Protein AF-A0A1A6HJ85-F1 (afdb_monomer_lite)

Structure (mmCIF, N/CA/C/O backbone):
data_AF-A0A1A6HJ85-F1
#
_entry.id   AF-A0A1A6HJ85-F1
#
loop_
_atom_site.group_PDB
_atom_site.id
_atom_site.type_symbol
_atom_site.label_atom_id
_atom_site.label_alt_id
_atom_site.label_comp_id
_atom_site.label_asym_id
_atom_site.label_entity_id
_atom_site.label_seq_id
_atom_site.pdbx_PDB_ins_code
_atom_site.Cartn_x
_atom_site.Cartn_y
_atom_site.Cartn_z
_atom_site.occupancy
_atom_site.B_iso_or_equiv
_atom_site.auth_seq_id
_atom_site.auth_comp_id
_atom_site.auth_asym_id
_atom_site.auth_atom_id
_atom_site.pdbx_PDB_model_num
ATOM 1 N N . MET A 1 1 ? 2.662 -13.766 9.930 1.00 86.44 1 MET A N 1
ATOM 2 C CA . MET A 1 1 ? 2.521 -13.466 8.495 1.00 86.44 1 MET A CA 1
ATOM 3 C C . MET A 1 1 ? 1.262 -14.174 8.031 1.00 86.44 1 MET A C 1
ATOM 5 O O . MET A 1 1 ? 1.065 -15.307 8.451 1.00 86.44 1 MET A O 1
ATOM 9 N N . VAL A 1 2 ? 0.381 -13.485 7.307 1.00 93.62 2 VAL A N 1
ATOM 10 C CA . VAL A 1 2 ? -0.811 -14.084 6.689 1.00 93.62 2 VAL A CA 1
ATOM 11 C C . VAL A 1 2 ? -0.574 -14.002 5.189 1.00 93.62 2 VAL A C 1
ATOM 13 O O . VAL A 1 2 ? -0.438 -12.901 4.666 1.00 93.62 2 VAL A O 1
ATOM 16 N N . GLU A 1 3 ? -0.443 -15.153 4.539 1.00 94.25 3 GLU A N 1
ATOM 17 C CA . GLU A 1 3 ? -0.111 -15.280 3.118 1.00 94.25 3 GLU A CA 1
ATOM 18 C C . GLU A 1 3 ? -1.240 -16.049 2.434 1.00 94.25 3 GLU A C 1
ATOM 20 O O . GLU A 1 3 ? -1.725 -17.048 2.971 1.00 94.25 3 GLU A O 1
ATOM 25 N N . ALA A 1 4 ? -1.678 -15.569 1.276 1.00 93.00 4 ALA A N 1
ATOM 26 C CA . ALA A 1 4 ? -2.754 -16.172 0.504 1.00 93.00 4 ALA A CA 1
ATOM 27 C C . ALA A 1 4 ? -2.372 -16.210 -0.977 1.00 93.00 4 ALA A C 1
ATOM 29 O O . ALA A 1 4 ? -1.676 -15.326 -1.470 1.00 93.00 4 ALA A O 1
ATOM 30 N N . GLU A 1 5 ? -2.857 -17.235 -1.668 1.00 94.94 5 GLU A N 1
ATOM 31 C CA . GLU A 1 5 ? -2.622 -17.504 -3.087 1.00 94.94 5 GLU A CA 1
ATOM 32 C C . GLU A 1 5 ? -3.975 -17.663 -3.782 1.00 94.94 5 GLU A C 1
ATOM 34 O O . GLU A 1 5 ? -4.887 -18.295 -3.238 1.00 94.94 5 GLU A O 1
ATOM 39 N N . ILE A 1 6 ? -4.114 -17.093 -4.980 1.00 94.44 6 ILE A N 1
ATOM 40 C CA . ILE A 1 6 ? -5.355 -17.128 -5.763 1.00 94.44 6 ILE A CA 1
ATOM 41 C C . ILE A 1 6 ? -5.010 -17.574 -7.180 1.00 94.44 6 ILE A C 1
ATOM 43 O O . ILE A 1 6 ? -4.209 -16.952 -7.871 1.00 94.44 6 ILE A O 1
ATOM 47 N N . SER A 1 7 ? -5.616 -18.677 -7.615 1.00 95.44 7 SER A N 1
ATOM 48 C CA . SER A 1 7 ? -5.448 -19.199 -8.974 1.00 95.44 7 SER A CA 1
ATOM 49 C C . SER A 1 7 ? -6.408 -18.530 -9.957 1.00 95.44 7 SER A C 1
ATOM 51 O O . SER A 1 7 ? -7.467 -18.050 -9.561 1.00 95.44 7 SER A O 1
ATOM 53 N N . PHE A 1 8 ? -6.066 -18.585 -11.248 1.00 94.12 8 PHE A N 1
ATOM 54 C CA . PHE A 1 8 ? -6.898 -18.079 -12.353 1.00 94.12 8 PHE A CA 1
ATOM 55 C C . PHE A 1 8 ? -7.161 -16.566 -12.308 1.00 94.12 8 PHE A C 1
ATOM 57 O O . PHE A 1 8 ? -8.192 -16.095 -12.774 1.00 94.12 8 PHE A O 1
ATOM 64 N N . VAL A 1 9 ? -6.208 -15.812 -11.762 1.00 94.00 9 VAL A N 1
ATOM 65 C CA . VAL A 1 9 ? -6.196 -14.350 -11.820 1.00 94.00 9 VAL A CA 1
ATOM 66 C C . VAL A 1 9 ? -5.757 -13.890 -13.210 1.00 94.00 9 VAL A C 1
ATOM 68 O O . VAL A 1 9 ? -4.728 -14.341 -13.718 1.00 94.00 9 VAL A O 1
ATOM 71 N N . GLU A 1 10 ? -6.509 -12.969 -13.810 1.00 89.81 10 GLU A N 1
ATOM 72 C CA . GLU A 1 10 ? -6.202 -12.421 -15.136 1.00 89.81 10 GLU A CA 1
ATOM 73 C C . GLU A 1 10 ? -5.392 -11.121 -15.040 1.00 89.81 10 GLU A C 1
ATOM 75 O O . GLU A 1 10 ? -4.570 -10.828 -15.915 1.00 89.81 10 GLU A O 1
ATOM 80 N N . SER A 1 11 ? -5.576 -10.359 -13.956 1.00 91.06 11 SER A N 1
ATOM 81 C CA . SER A 1 11 ? -4.969 -9.042 -13.776 1.00 91.06 11 SER A CA 1
ATOM 82 C C . SER A 1 11 ? -4.496 -8.778 -12.341 1.00 91.06 11 SER A C 1
ATOM 84 O O . SER A 1 11 ? -5.023 -9.317 -11.371 1.00 91.06 11 SER A O 1
ATOM 86 N N . LEU A 1 12 ? -3.530 -7.864 -12.172 1.00 92.44 12 LEU A N 1
ATOM 87 C CA . LEU A 1 12 ? -3.152 -7.374 -10.836 1.00 92.44 12 LEU A CA 1
ATOM 88 C C . LEU A 1 12 ? -4.319 -6.680 -10.113 1.00 92.44 12 LEU A C 1
ATOM 90 O O . LEU A 1 12 ? -4.320 -6.622 -8.885 1.00 92.44 12 LEU A O 1
ATOM 94 N N . GLN A 1 13 ? -5.309 -6.170 -10.856 1.00 93.69 13 GLN A N 1
ATOM 95 C CA . GLN A 1 13 ? -6.489 -5.520 -10.288 1.00 93.69 13 GLN A CA 1
ATOM 96 C C . GLN A 1 13 ? -7.289 -6.477 -9.402 1.00 93.69 13 GLN A C 1
ATOM 98 O O . GLN A 1 13 ? -7.722 -6.073 -8.325 1.00 93.69 13 GLN A O 1
ATOM 103 N N . ASP A 1 14 ? -7.414 -7.740 -9.810 1.00 94.44 14 ASP A N 1
ATOM 104 C CA . ASP A 1 14 ? -8.155 -8.754 -9.056 1.00 94.44 14 ASP A CA 1
ATOM 105 C C . ASP A 1 14 ? -7.497 -9.001 -7.687 1.00 94.44 14 ASP A C 1
ATOM 107 O O . ASP A 1 14 ? -8.170 -9.053 -6.658 1.00 94.44 14 ASP A O 1
ATOM 111 N N . LEU A 1 15 ? -6.158 -9.065 -7.650 1.00 95.06 15 LEU A N 1
ATOM 112 C CA . LEU A 1 15 ? -5.402 -9.196 -6.399 1.00 95.06 15 LEU A CA 1
ATOM 113 C C . LEU A 1 15 ? -5.544 -7.957 -5.514 1.00 95.06 15 LEU A C 1
ATOM 115 O O . LEU A 1 15 ? -5.741 -8.086 -4.306 1.00 95.06 15 LEU A O 1
ATOM 119 N N . MET A 1 16 ? -5.442 -6.757 -6.095 1.00 95.81 16 MET A N 1
ATOM 120 C CA . MET A 1 16 ? -5.584 -5.503 -5.348 1.00 95.81 16 MET A CA 1
ATOM 121 C C . MET A 1 16 ? -6.971 -5.373 -4.721 1.00 95.81 16 MET A C 1
ATOM 123 O O . MET A 1 16 ? -7.068 -4.991 -3.556 1.00 95.81 16 MET A O 1
ATOM 127 N N . GLN A 1 17 ? -8.022 -5.768 -5.442 1.00 95.75 17 GLN A N 1
ATOM 128 C CA . GLN A 1 17 ? -9.382 -5.774 -4.915 1.00 95.75 17 GLN A CA 1
ATOM 129 C C . GLN A 1 17 ? -9.522 -6.729 -3.725 1.00 95.75 17 GLN A C 1
ATOM 131 O O . GLN A 1 17 ? -10.010 -6.317 -2.676 1.00 95.75 17 GLN A O 1
ATOM 136 N N . VAL A 1 18 ? -9.036 -7.971 -3.839 1.00 96.31 18 VAL A N 1
ATOM 137 C CA . VAL A 1 18 ? -9.101 -8.932 -2.724 1.00 96.31 18 VAL A CA 1
ATOM 138 C C . VAL A 1 18 ? -8.317 -8.432 -1.507 1.00 96.31 18 VAL A C 1
ATOM 140 O O . VAL A 1 18 ? -8.790 -8.557 -0.378 1.00 96.31 18 VAL A O 1
ATOM 143 N N . MET A 1 19 ? -7.139 -7.834 -1.710 1.00 96.25 19 MET A N 1
ATOM 144 C CA . MET A 1 19 ? -6.345 -7.262 -0.617 1.00 96.25 19 MET A CA 1
ATOM 145 C C . MET A 1 19 ? -7.060 -6.094 0.073 1.00 96.25 19 MET A C 1
ATOM 147 O O . MET A 1 19 ? -7.074 -6.023 1.305 1.00 96.25 19 MET A O 1
ATOM 151 N N . GLU A 1 20 ? -7.654 -5.184 -0.700 1.00 97.44 20 GLU A N 1
ATOM 152 C CA . GLU A 1 20 ? -8.405 -4.049 -0.164 1.00 97.44 20 GLU A CA 1
ATOM 153 C C . GLU A 1 20 ? -9.650 -4.509 0.608 1.00 97.44 20 GLU A C 1
ATOM 155 O O . GLU A 1 20 ? -9.869 -4.067 1.740 1.00 97.44 20 GLU A O 1
ATOM 160 N N . GLU A 1 21 ? -10.428 -5.434 0.043 1.00 97.19 21 GLU A N 1
ATOM 161 C CA . GLU A 1 21 ? -11.614 -6.003 0.687 1.00 97.19 21 GLU A CA 1
ATOM 162 C C . GLU A 1 21 ? -11.256 -6.746 1.976 1.00 97.19 21 GLU A C 1
ATOM 164 O O . GLU A 1 21 ? -11.897 -6.525 3.003 1.00 97.19 21 GLU A O 1
ATOM 169 N N . LEU A 1 22 ? -10.196 -7.564 1.969 1.00 96.62 22 LEU A N 1
ATOM 170 C CA . LEU A 1 22 ? -9.717 -8.261 3.164 1.00 96.62 22 LEU A CA 1
ATOM 171 C C . LEU A 1 22 ? -9.365 -7.271 4.280 1.00 96.62 22 LEU A C 1
ATOM 173 O O . LEU A 1 22 ? -9.768 -7.465 5.433 1.00 96.62 22 LEU A O 1
ATOM 177 N N . PHE A 1 23 ? -8.622 -6.211 3.950 1.00 96.31 23 PHE A N 1
ATOM 178 C CA . PHE A 1 23 ? -8.226 -5.190 4.915 1.00 96.31 23 PHE A CA 1
ATOM 179 C C . PHE A 1 23 ? -9.444 -4.469 5.499 1.00 96.31 23 PHE A C 1
ATOM 181 O O . PHE A 1 23 ? -9.564 -4.353 6.724 1.00 96.31 23 PHE A O 1
ATOM 188 N N . LYS A 1 24 ? -10.357 -4.002 4.638 1.00 97.38 24 LYS A N 1
ATOM 189 C CA . LYS A 1 24 ? -11.563 -3.275 5.054 1.00 97.38 24 LYS A CA 1
ATOM 190 C C . LYS A 1 24 ? -12.478 -4.157 5.894 1.00 97.38 24 LYS A C 1
ATOM 192 O O . LYS A 1 24 ? -12.783 -3.784 7.022 1.00 97.38 24 LYS A O 1
ATOM 197 N N . ALA A 1 25 ? -12.815 -5.353 5.412 1.00 97.81 25 ALA A N 1
ATOM 198 C CA . ALA A 1 25 ? -13.708 -6.275 6.107 1.00 97.81 25 ALA A CA 1
ATOM 199 C C . ALA A 1 25 ? -13.157 -6.695 7.476 1.00 97.81 25 ALA A C 1
ATOM 201 O O . ALA A 1 25 ? -13.890 -6.721 8.464 1.00 97.81 25 ALA A O 1
ATOM 202 N N . THR A 1 26 ? -11.854 -6.980 7.567 1.00 97.25 26 THR A N 1
ATOM 203 C CA . THR A 1 26 ? -11.228 -7.345 8.847 1.00 97.25 26 THR A CA 1
ATOM 204 C C . THR A 1 26 ? -11.238 -6.168 9.819 1.00 97.25 26 THR A C 1
ATOM 206 O O . THR A 1 26 ? -11.536 -6.338 11.000 1.00 97.25 26 THR A O 1
ATOM 209 N N . THR A 1 27 ? -10.952 -4.961 9.328 1.00 96.44 27 THR A N 1
ATOM 210 C CA . THR A 1 27 ? -10.975 -3.752 10.156 1.00 96.44 27 THR A CA 1
ATOM 211 C C . THR A 1 27 ? -12.389 -3.464 10.657 1.00 96.44 27 THR A C 1
ATOM 213 O O . THR A 1 27 ? -12.581 -3.271 11.854 1.00 96.44 27 THR A O 1
ATOM 216 N N . GLU A 1 28 ? -13.392 -3.495 9.779 1.00 97.12 28 GLU A N 1
ATOM 217 C CA . GLU A 1 28 ? -14.802 -3.316 10.141 1.00 97.12 28 GLU A CA 1
ATOM 218 C C . GLU A 1 28 ? -15.265 -4.356 11.163 1.00 97.12 28 GLU A C 1
ATOM 220 O O . GLU A 1 28 ? -15.928 -4.000 12.136 1.00 97.12 28 GLU A O 1
ATOM 225 N N . MET A 1 29 ? -14.845 -5.615 11.006 1.00 97.94 29 MET A N 1
ATOM 226 C CA . MET A 1 29 ? -15.150 -6.686 11.953 1.00 97.94 29 MET A CA 1
ATOM 227 C C . MET A 1 29 ? -14.573 -6.409 13.347 1.00 97.94 29 MET A C 1
ATOM 229 O O . MET A 1 29 ? -15.251 -6.657 14.344 1.00 97.94 29 MET A O 1
ATOM 233 N N . VAL A 1 30 ? -13.348 -5.885 13.447 1.00 97.06 30 VAL A N 1
ATOM 234 C CA . VAL A 1 30 ? -12.761 -5.492 14.740 1.00 97.06 30 VAL A CA 1
ATOM 235 C C . VAL A 1 30 ? -13.521 -4.307 15.338 1.00 97.06 30 VAL A C 1
ATOM 237 O O . VAL A 1 30 ? -13.870 -4.336 16.517 1.00 97.06 30 VAL A O 1
ATOM 240 N N . LEU A 1 31 ? -13.831 -3.292 14.525 1.00 95.50 31 LEU A N 1
ATOM 241 C CA . LEU A 1 31 ? -14.572 -2.109 14.967 1.00 95.50 31 LEU A CA 1
ATOM 242 C C . LEU A 1 31 ? -15.978 -2.451 15.478 1.00 95.50 31 LEU A C 1
ATOM 244 O O . LEU A 1 31 ? -16.429 -1.851 16.453 1.00 95.50 31 LEU A O 1
ATOM 248 N N . SER A 1 32 ? -16.661 -3.412 14.850 1.00 96.75 32 SER A N 1
ATOM 249 C CA . SER A 1 32 ? -18.019 -3.805 15.231 1.00 96.75 32 SER A CA 1
ATOM 250 C C . SER A 1 32 ? -18.062 -4.757 16.424 1.00 96.75 32 SER A C 1
ATOM 252 O O . SER A 1 32 ? -18.977 -4.662 17.238 1.00 96.75 32 SER A O 1
ATOM 254 N N . ASN A 1 33 ? -17.110 -5.692 16.526 1.00 98.25 33 ASN A N 1
ATOM 255 C CA . ASN A 1 33 ? -17.138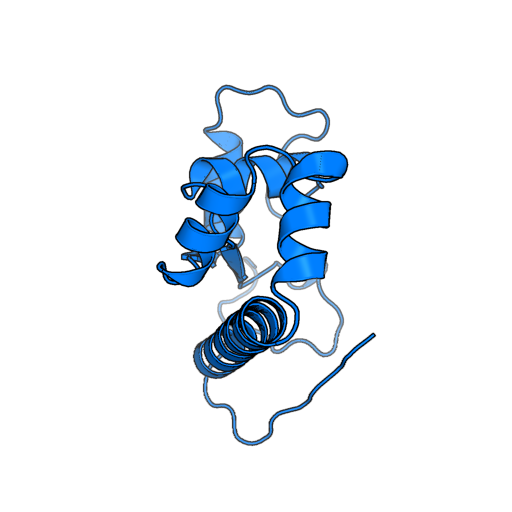 -6.735 17.557 1.00 98.25 33 ASN A CA 1
ATOM 256 C C . ASN A 1 33 ? -16.391 -6.349 18.840 1.00 98.25 33 ASN A C 1
ATOM 258 O O . ASN A 1 33 ? -16.697 -6.906 19.892 1.00 98.25 33 ASN A O 1
ATOM 262 N N . CYS A 1 34 ? -15.460 -5.390 18.781 1.00 97.31 34 CYS A N 1
ATOM 263 C CA . CYS A 1 34 ? -14.657 -4.962 19.931 1.00 97.31 34 CYS A CA 1
ATOM 264 C C . CYS A 1 34 ? -14.758 -3.443 20.209 1.00 97.31 34 CYS A C 1
ATOM 266 O O . CYS A 1 34 ? -13.727 -2.781 20.354 1.00 97.31 34 CYS A O 1
ATOM 268 N N . PRO A 1 35 ? -15.963 -2.842 20.287 1.00 96.12 35 PRO A N 1
ATOM 269 C CA . PRO A 1 35 ? -16.111 -1.386 20.355 1.00 96.12 35 PRO A CA 1
ATOM 270 C C . PRO A 1 35 ? -15.493 -0.760 21.616 1.00 96.12 35 PRO A C 1
ATOM 272 O O . PRO A 1 35 ? -14.950 0.341 21.547 1.00 96.12 35 PRO A O 1
ATOM 275 N N . GLU A 1 36 ? -15.537 -1.453 22.758 1.00 97.25 36 GLU A N 1
ATOM 276 C CA . GLU A 1 36 ? -14.966 -0.961 24.020 1.00 97.25 36 GLU A CA 1
ATOM 277 C C . GLU A 1 36 ? -13.433 -0.868 23.952 1.00 97.25 36 GLU A C 1
ATOM 279 O O . GLU A 1 36 ? -12.857 0.172 24.280 1.00 97.25 36 GLU A O 1
ATOM 284 N N . ASP A 1 37 ? -12.772 -1.913 23.448 1.00 96.94 37 ASP A N 1
ATOM 285 C CA . ASP A 1 37 ? -11.314 -1.944 23.278 1.00 96.94 37 ASP A CA 1
ATOM 286 C C . ASP A 1 37 ? -10.838 -0.925 22.239 1.00 96.94 37 ASP A C 1
ATOM 288 O O . ASP A 1 37 ? -9.814 -0.260 22.421 1.00 96.94 37 ASP A O 1
ATOM 292 N N . VAL A 1 38 ? -11.598 -0.767 21.152 1.00 95.56 38 VAL A N 1
ATOM 293 C CA . VAL A 1 38 ? -11.328 0.236 20.116 1.00 95.56 38 VAL A CA 1
ATOM 294 C C . VAL A 1 38 ? -11.395 1.646 20.700 1.00 95.56 38 VAL A C 1
ATOM 296 O O . VAL A 1 38 ? -10.512 2.463 20.432 1.00 95.56 38 VAL A O 1
ATOM 299 N N . GLU A 1 39 ? -12.392 1.940 21.536 1.00 95.12 39 GLU A N 1
ATOM 300 C CA . GLU A 1 39 ? -12.515 3.248 22.182 1.00 95.12 39 GLU A CA 1
ATOM 301 C C . GLU A 1 39 ? -11.361 3.511 23.163 1.00 95.12 39 GLU A C 1
ATOM 303 O O . GLU A 1 39 ? -10.798 4.610 23.186 1.00 95.12 39 GLU A O 1
ATOM 308 N N . LEU A 1 40 ? -10.926 2.496 23.918 1.00 96.31 40 LEU A N 1
ATOM 309 C CA . LEU A 1 40 ? -9.726 2.599 24.755 1.00 96.31 40 LEU A CA 1
ATOM 310 C C . LEU A 1 40 ? -8.472 2.891 23.917 1.00 96.31 40 LEU A C 1
ATOM 312 O O . LEU A 1 40 ? -7.683 3.770 24.278 1.00 96.31 40 LEU A O 1
ATOM 316 N N . CYS A 1 41 ? -8.303 2.215 22.777 1.00 95.25 41 CYS A N 1
ATOM 317 C CA . CYS A 1 41 ? -7.200 2.469 21.850 1.00 95.25 41 CYS A CA 1
ATOM 318 C C . CYS A 1 41 ? -7.227 3.906 21.315 1.00 95.25 41 CYS A C 1
ATOM 320 O O . CYS A 1 41 ? -6.198 4.587 21.345 1.00 95.25 41 CYS A O 1
ATOM 322 N N . HIS A 1 42 ? -8.388 4.401 20.878 1.00 94.31 42 HIS A N 1
ATOM 323 C CA . HIS A 1 42 ? -8.536 5.787 20.431 1.00 94.31 42 HIS A CA 1
ATOM 324 C C . HIS A 1 42 ? -8.221 6.788 21.541 1.00 94.31 42 HIS A C 1
ATOM 326 O O . HIS A 1 42 ? -7.633 7.831 21.274 1.00 94.31 42 HIS A O 1
ATOM 332 N N . LYS A 1 43 ? -8.563 6.480 22.793 1.00 95.31 43 LYS A N 1
ATOM 333 C CA . LYS A 1 43 ? -8.323 7.387 23.916 1.00 95.31 43 LYS A CA 1
ATOM 334 C C . LYS A 1 43 ? -6.859 7.437 24.354 1.00 95.31 43 LYS A C 1
ATOM 336 O O . LYS A 1 43 ? -6.369 8.516 24.683 1.00 95.31 43 LYS A O 1
ATOM 341 N N . PHE A 1 44 ? -6.175 6.295 24.395 1.00 96.69 44 PHE A N 1
ATOM 342 C CA . PHE A 1 44 ? -4.876 6.182 25.070 1.00 96.69 44 PHE A CA 1
ATOM 343 C C . PHE A 1 44 ? -3.690 5.880 24.152 1.00 96.69 44 PHE A C 1
ATOM 345 O O . PHE A 1 44 ? -2.563 6.206 24.514 1.00 96.69 44 PHE A O 1
ATOM 352 N N . ILE A 1 45 ? -3.917 5.274 22.984 1.00 94.06 45 ILE A N 1
ATOM 353 C CA . ILE A 1 45 ? -2.843 4.827 22.081 1.00 94.06 45 ILE A CA 1
ATOM 354 C C . ILE A 1 45 ? -2.779 5.707 20.833 1.00 94.06 45 ILE A C 1
ATOM 356 O O . ILE A 1 45 ? -1.702 6.141 20.430 1.00 94.06 45 ILE A O 1
ATOM 360 N N . ALA A 1 46 ? -3.931 5.981 20.222 1.00 90.12 46 ALA A N 1
ATOM 361 C CA . ALA A 1 46 ? -4.027 6.638 18.923 1.00 90.12 46 ALA A CA 1
ATOM 362 C C . ALA A 1 46 ? -5.068 7.778 18.915 1.00 90.12 46 ALA A C 1
ATOM 364 O O . ALA A 1 46 ? -6.012 7.749 18.116 1.00 90.12 46 ALA A O 1
ATOM 365 N N . PRO A 1 47 ? -4.911 8.801 19.780 1.00 90.88 47 PRO A N 1
ATOM 366 C CA . PRO A 1 47 ? -5.829 9.933 19.821 1.00 90.88 47 PRO A CA 1
ATOM 367 C C . PRO A 1 47 ? -5.887 10.654 18.473 1.00 90.88 47 PRO A C 1
ATOM 369 O O . PRO A 1 47 ? -4.865 10.914 17.836 1.00 90.88 47 PRO A O 1
ATOM 372 N N . GLY A 1 48 ? -7.109 10.952 18.026 1.00 86.44 48 GLY A N 1
ATOM 373 C CA . GLY A 1 48 ? -7.375 11.633 16.755 1.00 86.44 48 GLY A CA 1
ATOM 374 C C . GLY A 1 48 ? -7.232 10.765 15.499 1.00 86.44 48 GLY A C 1
ATOM 375 O O . GLY A 1 48 ? -7.375 11.286 14.399 1.00 86.44 48 GLY A O 1
ATOM 376 N N . GLN A 1 49 ? -6.966 9.457 15.621 1.00 89.06 49 GLN A N 1
ATOM 377 C CA . GLN A 1 49 ? -6.858 8.571 14.449 1.00 89.06 49 GLN A CA 1
ATOM 378 C C . GLN A 1 49 ? -8.195 7.968 14.000 1.00 89.06 49 GLN A C 1
ATOM 380 O O . GLN A 1 49 ? -8.255 7.406 12.908 1.00 89.06 49 GLN A O 1
ATOM 385 N N . LYS A 1 50 ? -9.268 8.117 14.789 1.00 91.62 50 LYS A N 1
ATOM 386 C CA . LYS A 1 50 ? -10.603 7.600 14.449 1.00 91.62 50 LYS A CA 1
ATOM 387 C C . LYS A 1 50 ? -11.086 8.114 13.091 1.00 91.62 50 LYS A C 1
ATOM 389 O O . LYS A 1 50 ? -11.416 7.317 12.219 1.00 91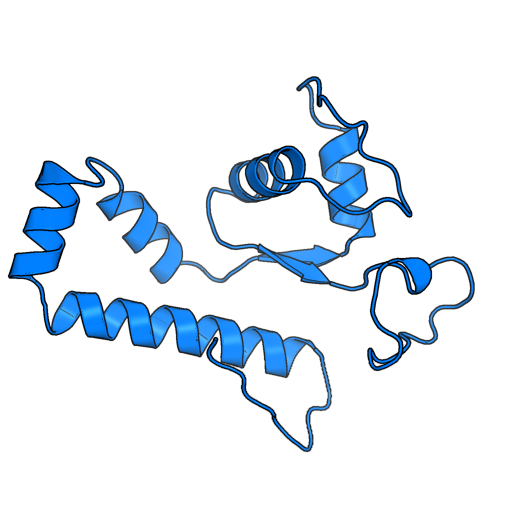.62 50 LYS A O 1
ATOM 394 N N . ASP A 1 51 ? -11.029 9.428 12.879 1.00 92.31 51 ASP A N 1
ATOM 395 C CA . ASP A 1 51 ? -11.477 10.049 11.626 1.00 92.31 51 ASP A CA 1
ATOM 396 C C . ASP A 1 51 ? -10.636 9.593 10.431 1.00 92.31 51 ASP A C 1
ATO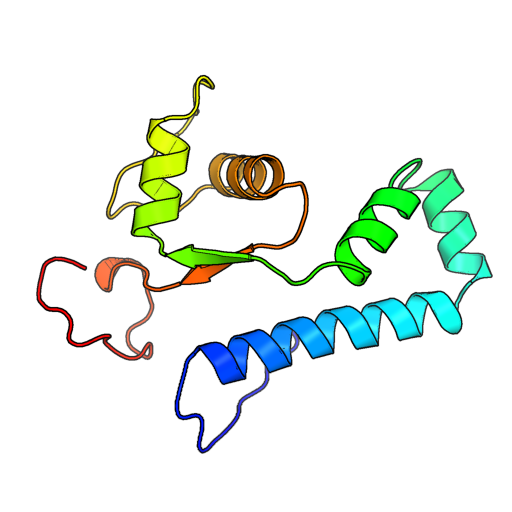M 398 O O . ASP A 1 51 ? -11.157 9.382 9.337 1.00 92.31 51 ASP A O 1
ATOM 402 N N . ARG A 1 52 ? -9.329 9.385 10.640 1.00 91.50 52 ARG A N 1
ATOM 403 C CA . ARG A 1 52 ? -8.436 8.853 9.607 1.00 91.50 52 ARG A CA 1
ATOM 404 C C . ARG A 1 52 ? -8.809 7.419 9.243 1.00 91.50 52 ARG A C 1
ATOM 406 O O . ARG A 1 52 ? -8.838 7.094 8.060 1.00 91.50 52 ARG A O 1
ATOM 413 N N . LEU A 1 53 ? -9.106 6.578 10.232 1.00 93.19 53 LEU A N 1
ATOM 414 C CA . LEU A 1 53 ? -9.535 5.203 10.000 1.00 93.19 53 LEU A CA 1
ATOM 415 C C . LEU A 1 53 ? -10.859 5.166 9.230 1.00 93.19 53 LEU A C 1
ATOM 417 O O . LEU A 1 53 ? -10.954 4.492 8.209 1.00 93.19 53 LEU A O 1
ATOM 421 N N . GLU A 1 54 ? -11.850 5.950 9.656 1.00 93.00 54 GLU A N 1
ATOM 422 C CA . GLU A 1 54 ? -13.126 6.063 8.945 1.00 93.00 54 GLU A CA 1
ATOM 423 C C . GLU A 1 54 ? -12.951 6.582 7.513 1.00 93.00 54 GLU A C 1
ATOM 425 O O . GLU A 1 54 ? -13.594 6.083 6.590 1.00 93.00 54 GLU A O 1
ATOM 430 N N . HIS A 1 55 ? -12.072 7.567 7.312 1.00 94.25 55 HIS A N 1
ATOM 431 C CA . HIS A 1 55 ? -11.739 8.082 5.989 1.00 94.25 55 HIS A CA 1
ATOM 432 C C . HIS A 1 55 ? -11.139 6.990 5.095 1.00 94.25 55 HIS A C 1
ATOM 434 O O . HIS A 1 55 ? -11.521 6.873 3.934 1.00 94.25 55 HIS A O 1
ATOM 440 N N . MET A 1 56 ? -10.240 6.163 5.629 1.00 94.12 56 MET A N 1
ATOM 441 C CA . MET A 1 56 ? -9.648 5.050 4.886 1.00 94.12 56 MET A CA 1
ATOM 442 C C . MET A 1 56 ? -10.673 3.973 4.513 1.00 94.12 56 MET A C 1
ATOM 444 O O . MET A 1 56 ? -10.610 3.446 3.410 1.00 94.12 56 MET A O 1
ATOM 448 N N . LEU A 1 57 ? -11.621 3.654 5.399 1.00 95.75 57 LEU A N 1
ATOM 449 C CA . LEU A 1 57 ? -12.647 2.641 5.124 1.00 95.75 57 LEU A CA 1
ATOM 450 C C . LEU A 1 57 ? -13.666 3.109 4.075 1.00 95.75 57 LEU A C 1
ATOM 452 O O . LEU A 1 57 ? -14.099 2.318 3.241 1.00 95.75 57 LEU A O 1
ATOM 456 N N . LYS A 1 58 ? -14.011 4.404 4.076 1.00 96.00 58 LYS A N 1
ATOM 457 C CA . LYS A 1 58 ? -15.002 4.998 3.158 1.00 96.00 58 LYS A CA 1
ATOM 458 C C . LYS A 1 58 ? -14.491 5.206 1.730 1.00 96.00 58 LYS A C 1
ATOM 460 O O . LYS A 1 58 ? -15.306 5.349 0.823 1.00 96.00 58 LYS A O 1
ATOM 465 N N . ASN A 1 59 ? -13.178 5.270 1.527 1.00 96.62 59 ASN A N 1
ATOM 466 C CA . ASN A 1 59 ? -12.572 5.570 0.229 1.00 96.62 59 ASN A CA 1
ATOM 467 C C . ASN A 1 59 ? -11.894 4.339 -0.369 1.00 96.62 59 ASN A C 1
ATOM 469 O O . ASN A 1 59 ? -11.432 3.463 0.360 1.00 96.62 59 ASN A O 1
ATOM 473 N N . ASN A 1 60 ? -11.807 4.285 -1.696 1.00 96.44 60 ASN A N 1
ATOM 474 C CA . ASN A 1 60 ? -11.039 3.248 -2.386 1.00 96.44 60 ASN A CA 1
ATOM 475 C C . ASN A 1 60 ? -9.540 3.529 -2.282 1.00 96.44 60 ASN A C 1
ATOM 477 O O . ASN A 1 60 ? -9.138 4.696 -2.242 1.00 96.44 60 ASN A O 1
ATOM 481 N N . PHE A 1 61 ? -8.716 2.484 -2.248 1.00 97.19 61 PHE A N 1
ATOM 482 C CA . PHE A 1 61 ? -7.266 2.665 -2.232 1.00 97.19 61 PHE A CA 1
ATOM 483 C C . PHE A 1 61 ? -6.787 3.117 -3.610 1.00 97.19 61 PHE A C 1
ATOM 485 O O . PHE A 1 61 ? -7.291 2.675 -4.643 1.00 97.19 61 PHE A O 1
ATOM 492 N N . LEU A 1 62 ? -5.826 4.043 -3.636 1.00 97.06 62 LEU A N 1
ATOM 493 C CA . LEU A 1 62 ? -5.292 4.531 -4.907 1.00 97.06 62 LEU A CA 1
ATOM 494 C C . LEU A 1 62 ? -4.293 3.538 -5.476 1.00 97.06 62 LEU A C 1
ATOM 496 O O . LEU A 1 62 ? -3.572 2.878 -4.733 1.00 97.06 62 LEU A O 1
ATOM 500 N N . ILE A 1 63 ? -4.215 3.490 -6.799 1.00 97.69 63 ILE A N 1
ATOM 501 C CA . ILE A 1 63 ? -3.245 2.680 -7.524 1.00 97.69 63 ILE A CA 1
ATOM 502 C C . ILE A 1 63 ? -2.372 3.637 -8.323 1.00 97.69 63 ILE A C 1
ATOM 504 O O . ILE A 1 63 ? -2.888 4.446 -9.093 1.00 97.69 63 ILE A O 1
ATOM 508 N N . ILE A 1 64 ? -1.061 3.542 -8.129 1.00 97.75 64 ILE A N 1
ATOM 509 C CA . ILE A 1 64 ? -0.061 4.271 -8.909 1.00 97.75 64 ILE A CA 1
ATOM 510 C C . ILE A 1 64 ? 1.030 3.302 -9.360 1.00 97.75 64 ILE A C 1
ATOM 512 O O . ILE A 1 64 ? 1.354 2.334 -8.672 1.00 97.75 64 ILE A O 1
ATOM 516 N N . SER A 1 65 ? 1.629 3.550 -10.514 1.00 97.12 65 SER A N 1
ATOM 517 C CA . SER A 1 65 ? 2.841 2.841 -10.919 1.00 97.12 65 SER A CA 1
ATOM 518 C C . SER A 1 65 ? 4.054 3.314 -10.114 1.00 97.12 65 SER A C 1
ATOM 520 O O . SER A 1 65 ? 4.099 4.439 -9.611 1.00 97.12 65 SER A O 1
ATOM 522 N N . TYR A 1 66 ? 5.091 2.481 -10.036 1.00 97.31 66 TYR A N 1
ATOM 523 C CA . TYR A 1 66 ? 6.388 2.858 -9.476 1.00 97.31 66 TYR A CA 1
ATOM 524 C C . TYR A 1 66 ? 6.961 4.105 -10.164 1.00 97.31 66 TYR A C 1
ATOM 526 O O . TYR A 1 66 ? 7.489 4.999 -9.504 1.00 97.31 66 TYR A O 1
ATOM 534 N N . THR A 1 67 ? 6.820 4.198 -11.488 1.00 96.25 67 THR A N 1
ATOM 535 C CA . THR A 1 67 ? 7.287 5.356 -12.257 1.00 96.25 67 THR A CA 1
ATOM 536 C C . THR A 1 67 ? 6.562 6.633 -11.830 1.00 96.25 67 THR A C 1
ATOM 538 O O . THR A 1 67 ? 7.219 7.637 -11.562 1.00 96.25 67 THR A O 1
ATOM 541 N N . GLU A 1 68 ? 5.234 6.596 -11.688 1.00 97.94 68 GLU A N 1
ATOM 542 C CA . GLU A 1 68 ? 4.463 7.735 -11.168 1.00 97.94 68 GLU A CA 1
ATOM 543 C C . GLU A 1 68 ? 4.859 8.079 -9.732 1.00 97.94 68 GLU A C 1
ATOM 545 O O . GLU A 1 68 ? 5.046 9.252 -9.415 1.00 97.94 68 GLU A O 1
ATOM 550 N N . ALA A 1 69 ? 5.056 7.073 -8.875 1.00 98.31 69 ALA A N 1
ATOM 551 C CA . ALA A 1 69 ? 5.501 7.273 -7.501 1.00 98.31 69 ALA A CA 1
ATOM 552 C C . ALA A 1 69 ? 6.841 8.029 -7.444 1.00 98.31 69 ALA A C 1
ATOM 554 O O . ALA A 1 69 ? 6.974 9.002 -6.702 1.00 98.31 69 ALA A O 1
ATOM 555 N N . VAL A 1 70 ? 7.823 7.634 -8.261 1.00 97.88 70 VAL A N 1
ATOM 556 C CA . VAL A 1 70 ? 9.123 8.317 -8.345 1.00 97.88 70 VAL A CA 1
ATOM 557 C C . VAL A 1 70 ? 8.980 9.749 -8.864 1.00 97.88 70 VAL A C 1
ATOM 559 O O . VAL A 1 70 ? 9.629 10.648 -8.329 1.00 97.88 70 VAL A O 1
ATOM 562 N N . GLU A 1 71 ? 8.133 9.997 -9.864 1.00 97.75 71 GLU A N 1
ATOM 563 C CA . GLU A 1 71 ? 7.917 11.355 -10.380 1.00 97.75 71 GLU A CA 1
ATOM 564 C C . GLU A 1 71 ? 7.216 12.269 -9.364 1.00 97.75 71 GLU A C 1
ATOM 566 O O . GLU A 1 71 ? 7.644 13.409 -9.177 1.00 97.75 71 GLU A O 1
ATOM 571 N N . ILE A 1 72 ? 6.228 11.759 -8.620 1.00 98.00 72 ILE A N 1
ATOM 572 C CA . ILE A 1 72 ? 5.603 12.480 -7.497 1.00 98.00 72 ILE A CA 1
ATOM 573 C C . ILE A 1 72 ? 6.661 12.867 -6.456 1.00 98.00 72 ILE A C 1
ATOM 575 O O . ILE A 1 72 ? 6.692 14.005 -5.982 1.00 98.00 72 ILE A O 1
ATOM 579 N N . LEU A 1 73 ? 7.556 11.938 -6.112 1.00 98.06 73 LEU A N 1
ATOM 580 C CA . LEU A 1 73 ? 8.610 12.176 -5.128 1.00 98.06 73 LEU A CA 1
ATOM 581 C C . LEU A 1 73 ? 9.637 13.204 -5.615 1.00 98.06 73 LEU A C 1
ATOM 583 O O . LEU A 1 73 ? 10.046 14.064 -4.842 1.00 98.06 73 LEU A O 1
ATOM 587 N N . LYS A 1 74 ? 10.029 13.176 -6.892 1.00 96.25 74 LYS A N 1
ATOM 588 C CA . LYS A 1 74 ? 10.944 14.181 -7.464 1.00 96.25 74 LYS A CA 1
ATOM 589 C C . LYS A 1 74 ? 10.341 15.586 -7.501 1.00 96.25 74 LYS A C 1
ATOM 591 O O . LYS A 1 74 ? 11.080 16.563 -7.421 1.00 96.25 74 LYS A O 1
ATOM 596 N N . GLN A 1 75 ? 9.020 15.693 -7.639 1.00 96.25 75 GLN A N 1
ATOM 597 C CA . GLN A 1 75 ? 8.297 16.969 -7.627 1.00 96.25 75 GLN A CA 1
ATOM 598 C C . GLN A 1 75 ? 8.015 17.487 -6.209 1.00 96.25 75 GLN A C 1
ATOM 600 O O . GLN A 1 75 ? 7.555 18.620 -6.043 1.00 96.25 75 GLN A O 1
ATOM 605 N N . ALA A 1 76 ? 8.288 16.687 -5.177 1.00 94.88 76 ALA A N 1
ATOM 606 C CA . ALA A 1 76 ? 8.086 17.094 -3.800 1.00 94.88 76 ALA A CA 1
ATOM 607 C C . ALA A 1 76 ? 9.002 18.268 -3.433 1.00 94.88 76 ALA A C 1
ATOM 609 O O . ALA A 1 76 ? 10.208 18.248 -3.655 1.00 94.88 76 ALA A O 1
ATOM 610 N N . SER A 1 77 ? 8.444 19.276 -2.764 1.00 90.19 77 SER A N 1
ATOM 611 C CA . SER A 1 77 ? 9.230 20.394 -2.222 1.00 90.19 77 SER A CA 1
ATOM 612 C C . SER A 1 77 ? 10.009 20.033 -0.945 1.00 90.19 77 SER A C 1
ATOM 614 O O . SER A 1 77 ? 10.657 20.894 -0.355 1.00 90.19 77 SER A O 1
ATOM 616 N N . GLN A 1 78 ? 9.899 18.789 -0.472 1.00 91.62 78 GLN A N 1
ATOM 617 C CA . GLN A 1 78 ? 10.581 18.285 0.717 1.00 91.62 78 GLN A CA 1
ATOM 618 C C . GLN A 1 78 ? 11.960 17.732 0.343 1.00 91.62 78 GLN A C 1
ATOM 620 O O . GLN A 1 78 ? 12.100 17.009 -0.637 1.00 91.62 78 GLN A O 1
ATOM 625 N N . ASN A 1 79 ? 12.958 17.991 1.188 1.00 92.62 79 ASN A N 1
ATOM 626 C CA . ASN A 1 79 ? 14.242 17.305 1.102 1.00 92.62 79 ASN A CA 1
ATOM 627 C C . ASN A 1 79 ? 14.121 15.903 1.710 1.00 92.62 79 ASN A C 1
ATOM 629 O O . ASN A 1 79 ? 13.768 15.769 2.884 1.00 92.62 79 ASN A O 1
ATOM 633 N N . PHE A 1 80 ? 14.421 14.880 0.916 1.00 96.50 80 PHE A N 1
ATOM 634 C CA . PHE A 1 80 ? 14.537 13.497 1.376 1.00 96.50 80 PHE A CA 1
ATOM 635 C C . PHE A 1 80 ? 15.979 13.183 1.770 1.00 96.50 80 PHE A C 1
ATOM 637 O O . PHE A 1 80 ? 16.922 13.718 1.182 1.00 96.50 80 PHE A O 1
ATOM 644 N N . THR A 1 81 ? 16.148 12.311 2.762 1.00 96.62 81 THR A N 1
ATOM 645 C CA . THR A 1 81 ? 17.473 11.815 3.161 1.00 96.62 81 THR A CA 1
ATOM 646 C C . THR A 1 81 ? 18.065 10.946 2.054 1.00 96.62 81 THR A C 1
ATOM 648 O O . THR A 1 81 ? 19.243 11.064 1.720 1.00 96.62 81 THR A O 1
ATOM 651 N N . PHE A 1 82 ? 17.228 10.104 1.451 1.00 95.06 82 PHE A N 1
ATOM 652 C CA . PHE A 1 82 ? 17.547 9.291 0.291 1.00 95.06 82 PHE A CA 1
ATOM 653 C C . PHE A 1 82 ? 16.925 9.938 -0.938 1.00 95.06 82 PHE A C 1
ATOM 655 O O . PHE A 1 82 ? 15.731 10.194 -0.982 1.00 95.06 82 PHE A O 1
ATOM 662 N N . THR A 1 83 ? 17.722 10.245 -1.957 1.00 95.56 83 THR A N 1
ATOM 663 C CA . THR A 1 83 ? 17.168 10.877 -3.158 1.00 95.56 83 THR A CA 1
ATOM 664 C C . THR A 1 83 ? 16.281 9.878 -3.910 1.00 95.56 83 THR A C 1
ATOM 666 O O . THR A 1 83 ? 16.780 8.811 -4.276 1.00 95.56 83 THR A O 1
ATOM 669 N N . PRO A 1 84 ? 15.005 10.202 -4.193 1.00 95.25 84 PRO A N 1
ATOM 670 C CA . PRO A 1 84 ? 14.144 9.340 -4.990 1.00 95.25 84 PRO A CA 1
ATOM 671 C C . PRO A 1 84 ? 14.688 9.257 -6.418 1.00 95.25 84 PRO A C 1
ATOM 673 O O . PRO A 1 84 ? 14.797 10.258 -7.131 1.00 95.25 84 PRO A O 1
ATOM 676 N N . GLN A 1 85 ? 15.057 8.050 -6.834 1.00 95.44 85 GLN A N 1
ATOM 677 C CA . GLN A 1 85 ? 15.617 7.774 -8.150 1.00 95.44 85 GLN A CA 1
ATOM 678 C C . GLN A 1 85 ? 14.957 6.536 -8.731 1.00 95.44 85 GLN A C 1
ATOM 680 O O . GLN A 1 85 ? 14.671 5.572 -8.024 1.00 95.44 85 GLN A O 1
ATOM 685 N N . TRP A 1 86 ? 14.715 6.579 -10.035 1.00 95.94 86 TRP A N 1
ATOM 686 C CA . TRP A 1 86 ? 14.137 5.451 -10.744 1.00 95.94 86 TRP A CA 1
ATOM 687 C C . TRP A 1 86 ? 15.153 4.300 -10.785 1.00 95.94 86 TRP A C 1
ATOM 689 O O . TRP A 1 86 ? 16.333 4.534 -11.047 1.00 95.94 86 TRP A O 1
ATOM 699 N N . GLY A 1 87 ? 14.707 3.075 -10.507 1.00 94.38 87 GLY A N 1
ATOM 700 C CA . GLY A 1 87 ? 15.568 1.899 -10.349 1.00 94.38 87 GLY A CA 1
ATOM 701 C C . GLY A 1 87 ? 16.136 1.724 -8.936 1.00 94.38 87 GLY A C 1
ATOM 702 O O . GLY A 1 87 ? 16.883 0.779 -8.699 1.00 94.38 87 GLY A O 1
ATOM 703 N N . VAL A 1 88 ? 15.779 2.599 -7.990 1.00 95.62 88 VAL A N 1
ATOM 704 C CA . VAL A 1 88 ? 16.125 2.477 -6.566 1.00 95.62 88 VAL A CA 1
ATOM 705 C C . VAL A 1 88 ? 14.856 2.231 -5.757 1.00 95.62 88 VAL A C 1
ATOM 707 O O . VAL A 1 88 ? 13.806 2.816 -6.037 1.00 95.62 88 VAL A O 1
ATOM 710 N N . ASP A 1 89 ? 14.942 1.350 -4.762 1.00 96.50 89 ASP A N 1
ATOM 711 C CA . ASP A 1 89 ? 13.786 1.002 -3.940 1.00 96.50 89 ASP A CA 1
ATOM 712 C C . ASP A 1 89 ? 13.292 2.188 -3.097 1.00 96.50 89 ASP A C 1
ATOM 714 O O . ASP A 1 89 ? 14.067 3.058 -2.671 1.00 96.50 89 ASP A O 1
ATOM 718 N N . LEU A 1 90 ? 11.982 2.222 -2.854 1.00 97.56 90 LEU A N 1
ATOM 719 C CA . LEU A 1 90 ? 11.371 3.264 -2.038 1.00 97.56 90 LEU A CA 1
ATOM 720 C C . LEU A 1 90 ? 11.782 3.087 -0.574 1.00 97.56 90 LEU A C 1
ATOM 722 O O . LEU A 1 90 ? 11.899 1.982 -0.062 1.00 97.56 90 LEU A O 1
ATOM 726 N N . GLN A 1 91 ? 12.010 4.208 0.104 1.00 97.56 91 GLN A N 1
ATOM 727 C CA . GLN A 1 91 ? 12.335 4.236 1.524 1.00 97.56 91 GLN A CA 1
ATOM 728 C C . GLN A 1 91 ? 11.095 4.650 2.307 1.00 97.56 91 GLN A C 1
ATOM 730 O O . GLN A 1 91 ? 10.193 5.294 1.772 1.00 97.56 91 GLN A O 1
ATOM 735 N N . THR A 1 92 ? 11.071 4.376 3.607 1.00 97.44 92 THR A N 1
ATOM 736 C CA . THR A 1 92 ? 9.913 4.686 4.460 1.00 97.44 92 THR A CA 1
ATOM 737 C C . THR A 1 92 ? 9.512 6.168 4.437 1.00 97.44 92 THR A C 1
ATOM 739 O O . THR A 1 92 ? 8.335 6.496 4.590 1.00 97.44 92 THR A O 1
ATOM 742 N N . GLU A 1 93 ? 10.457 7.094 4.240 1.00 97.38 93 GLU A N 1
ATOM 743 C CA . GLU A 1 93 ? 10.129 8.517 4.065 1.00 97.38 93 GLU A CA 1
ATOM 744 C C . GLU A 1 93 ? 9.374 8.795 2.754 1.00 97.38 93 GLU A C 1
ATOM 746 O O . GLU A 1 93 ? 8.453 9.614 2.746 1.00 97.38 93 GLU A O 1
ATOM 751 N N . HIS A 1 94 ? 9.704 8.065 1.684 1.00 98.12 94 HIS A N 1
ATOM 752 C CA . HIS A 1 94 ? 9.025 8.129 0.392 1.00 98.12 94 HIS A CA 1
ATOM 753 C C . HIS A 1 94 ? 7.604 7.580 0.503 1.00 98.12 94 HIS A C 1
ATOM 755 O O . HIS A 1 94 ? 6.651 8.245 0.109 1.00 98.12 94 HIS A O 1
ATOM 761 N N . GLU A 1 95 ? 7.444 6.405 1.114 1.00 98.00 95 GLU A N 1
ATOM 762 C CA . GLU A 1 95 ? 6.140 5.760 1.315 1.00 98.00 95 GLU A CA 1
ATOM 763 C C . GLU A 1 95 ? 5.187 6.655 2.118 1.00 98.00 95 GLU A C 1
ATOM 765 O O . GLU A 1 95 ? 4.043 6.886 1.723 1.00 98.00 95 GLU A O 1
ATOM 770 N N . LYS A 1 96 ? 5.673 7.238 3.223 1.00 97.00 96 LYS A N 1
ATOM 771 C CA . LYS A 1 96 ? 4.893 8.180 4.041 1.00 97.00 96 LYS A CA 1
ATOM 772 C C . LYS A 1 96 ? 4.502 9.432 3.262 1.00 97.00 96 LYS A C 1
ATOM 774 O O . LYS A 1 96 ? 3.383 9.922 3.432 1.00 97.00 96 LYS A O 1
ATOM 779 N N . TYR A 1 97 ? 5.409 9.959 2.438 1.00 98.00 97 TYR A N 1
ATOM 780 C CA . TYR A 1 97 ? 5.110 11.106 1.588 1.00 98.00 97 TYR A CA 1
ATOM 781 C C . TYR A 1 97 ? 4.019 10.768 0.571 1.00 98.00 97 TYR A C 1
ATOM 783 O O . TYR A 1 97 ? 3.056 11.522 0.466 1.00 98.00 97 TYR A O 1
ATOM 791 N N . LEU A 1 98 ? 4.127 9.627 -0.117 1.00 98.19 98 LEU A N 1
ATOM 792 C CA . LEU A 1 98 ? 3.144 9.178 -1.106 1.00 98.19 98 LEU A CA 1
ATOM 793 C C . LEU A 1 98 ? 1.757 9.026 -0.485 1.00 98.19 98 LEU A C 1
ATOM 795 O O . LEU A 1 98 ? 0.807 9.610 -0.989 1.00 98.19 98 LEU A O 1
ATOM 799 N N . VAL A 1 99 ? 1.641 8.356 0.665 1.00 97.19 99 VAL A N 1
ATOM 800 C CA . VAL A 1 99 ? 0.358 8.228 1.380 1.00 97.19 99 VAL A CA 1
ATOM 801 C C . VAL A 1 99 ? -0.237 9.600 1.707 1.00 97.19 99 VAL A C 1
ATOM 803 O O . VAL A 1 99 ? -1.432 9.821 1.515 1.00 97.19 99 VAL A O 1
ATOM 806 N N . LYS A 1 100 ? 0.582 10.553 2.172 1.00 96.44 100 LYS A N 1
ATOM 807 C CA . LYS A 1 100 ? 0.118 11.916 2.472 1.00 96.44 100 LYS A CA 1
ATOM 808 C C . LYS A 1 100 ? -0.306 12.670 1.208 1.00 96.44 100 LYS A C 1
ATOM 810 O O . LYS A 1 100 ? -1.344 13.329 1.224 1.00 96.44 100 LYS A O 1
ATOM 815 N N . HIS A 1 101 ? 0.483 12.578 0.140 1.00 96.62 101 HIS A N 1
ATOM 816 C CA . HIS A 1 101 ? 0.203 13.192 -1.159 1.00 96.62 101 HIS A CA 1
ATOM 817 C C . HIS A 1 101 ? -1.110 12.662 -1.750 1.00 96.62 101 HIS A C 1
ATOM 819 O O . HIS A 1 101 ? -1.932 13.430 -2.237 1.00 96.62 101 HIS A O 1
ATOM 825 N N . CYS A 1 102 ? -1.347 11.362 -1.601 1.00 96.12 102 CYS A N 1
ATOM 826 C CA . CYS A 1 102 ? -2.535 10.644 -2.043 1.00 96.12 102 CYS A CA 1
ATOM 827 C C . CYS A 1 102 ? -3.758 10.810 -1.123 1.00 96.12 102 CYS A C 1
ATOM 829 O O . CYS A 1 102 ? -4.709 10.046 -1.235 1.00 96.12 102 CYS A O 1
ATOM 831 N N . GLY A 1 103 ? -3.766 11.787 -0.210 1.00 95.19 103 GLY A N 1
ATOM 832 C CA . GLY A 1 103 ? -4.942 12.089 0.616 1.00 95.19 103 GLY A CA 1
ATOM 833 C C . GLY A 1 103 ? -5.057 11.273 1.907 1.00 95.19 103 GLY A C 1
ATOM 834 O O . GLY A 1 103 ? -6.142 11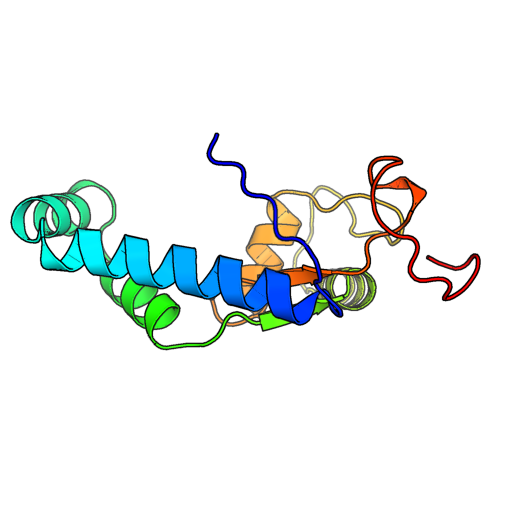.173 2.472 1.00 95.19 103 GLY A O 1
ATOM 835 N N . ASN A 1 104 ? -3.951 10.726 2.418 1.00 94.69 104 ASN A N 1
ATOM 836 C CA . ASN A 1 104 ? -3.893 9.918 3.645 1.00 94.69 104 ASN A CA 1
ATOM 837 C C . ASN A 1 104 ? -4.741 8.636 3.599 1.00 94.69 104 ASN A C 1
ATOM 839 O O . ASN A 1 104 ? -5.282 8.208 4.622 1.00 94.69 104 ASN A O 1
ATOM 843 N N . ILE A 1 105 ? -4.814 8.012 2.427 1.00 94.88 105 ILE A N 1
ATOM 844 C CA . ILE A 1 105 ? -5.391 6.681 2.212 1.00 94.88 105 ILE A CA 1
ATOM 845 C C . ILE A 1 105 ? -4.296 5.704 1.770 1.00 94.88 105 ILE A C 1
ATOM 847 O O . ILE A 1 105 ? -3.272 6.152 1.248 1.00 94.88 105 ILE A O 1
ATOM 851 N N . PRO A 1 106 ? -4.450 4.389 2.011 1.00 96.44 106 PRO A N 1
ATOM 852 C CA . PRO A 1 106 ? -3.527 3.394 1.484 1.00 96.44 106 PRO A CA 1
ATOM 853 C C . PRO A 1 106 ? -3.395 3.493 -0.035 1.00 96.44 106 PRO A C 1
ATOM 855 O O . PRO A 1 106 ? -4.342 3.848 -0.742 1.00 96.44 106 PRO A O 1
ATOM 858 N N . VAL A 1 107 ? -2.193 3.185 -0.515 1.00 97.88 107 VAL A N 1
ATOM 859 C CA . VAL A 1 107 ? -1.819 3.293 -1.923 1.00 97.88 107 VAL A CA 1
ATOM 860 C C . VAL A 1 107 ? -1.152 1.992 -2.344 1.00 97.88 107 VAL A C 1
ATOM 862 O O . VAL A 1 107 ? -0.182 1.562 -1.720 1.00 97.88 107 VAL A O 1
ATOM 865 N N . PHE A 1 108 ? -1.655 1.383 -3.408 1.00 98.19 108 PHE A N 1
ATOM 866 C CA . PHE A 1 108 ? -0.967 0.329 -4.131 1.00 98.19 108 PHE A CA 1
ATOM 867 C C . PHE A 1 108 ? 0.055 0.954 -5.078 1.00 98.19 108 PHE A C 1
ATOM 869 O O . PHE A 1 108 ? -0.287 1.799 -5.906 1.00 98.19 108 PHE A O 1
ATOM 876 N N . VAL A 1 109 ? 1.309 0.517 -4.968 1.00 97.81 109 VAL A N 1
ATOM 877 C CA . VAL A 1 109 ? 2.365 0.853 -5.927 1.00 97.81 109 VAL A CA 1
ATOM 878 C C . VAL A 1 109 ? 2.665 -0.393 -6.753 1.00 97.81 109 VAL A C 1
ATOM 880 O O . VAL A 1 109 ? 3.065 -1.418 -6.200 1.00 97.81 109 VAL A O 1
ATOM 883 N N . ILE A 1 110 ? 2.451 -0.320 -8.065 1.00 96.38 110 ILE A N 1
ATOM 884 C CA . ILE A 1 110 ? 2.578 -1.461 -8.987 1.00 96.38 110 ILE A CA 1
ATOM 885 C C . ILE A 1 110 ? 3.686 -1.245 -10.020 1.00 96.38 110 ILE A C 1
ATOM 887 O O . ILE A 1 110 ? 4.207 -0.142 -10.162 1.00 96.38 110 ILE A O 1
ATOM 891 N N . ASN A 1 111 ? 4.031 -2.293 -10.772 1.00 94.44 111 ASN A N 1
ATOM 892 C CA . ASN A 1 111 ? 4.982 -2.226 -11.891 1.00 94.44 111 ASN A CA 1
ATOM 893 C C . ASN A 1 111 ? 6.367 -1.716 -11.470 1.00 94.44 111 ASN A C 1
ATOM 895 O O . ASN A 1 111 ? 6.916 -0.780 -12.053 1.00 94.44 111 ASN A O 1
ATOM 899 N N . TYR A 1 112 ? 6.906 -2.314 -10.408 1.00 95.38 112 TYR A N 1
ATOM 900 C CA . TYR A 1 112 ? 8.283 -2.068 -9.995 1.00 95.38 112 TYR A CA 1
ATOM 901 C C . TYR A 1 112 ? 9.279 -2.611 -11.030 1.00 95.38 112 TYR A C 1
ATOM 903 O O . TYR A 1 112 ? 8.989 -3.626 -11.662 1.00 95.38 112 TYR A O 1
ATOM 911 N N . PRO A 1 113 ? 10.474 -2.003 -11.122 1.00 93.50 113 PRO A N 1
ATOM 912 C CA . PRO A 1 113 ? 11.588 -2.523 -11.898 1.00 93.50 113 PRO A CA 1
ATOM 913 C C . PRO A 1 113 ? 11.904 -3.985 -11.601 1.00 93.50 113 PRO A C 1
ATOM 915 O O . PRO A 1 113 ? 11.964 -4.373 -10.427 1.00 93.50 113 PRO A O 1
ATOM 918 N N . LEU A 1 114 ? 12.202 -4.769 -12.643 1.00 91.44 114 LEU A N 1
ATOM 919 C CA . LEU A 1 114 ? 12.520 -6.197 -12.509 1.00 91.44 114 LEU A CA 1
ATOM 920 C C . LEU A 1 114 ? 13.674 -6.422 -11.521 1.00 91.44 114 LEU A C 1
ATOM 922 O O . LEU A 1 114 ? 13.612 -7.296 -10.661 1.00 91.44 114 LEU A O 1
ATOM 926 N N . ALA A 1 115 ? 14.706 -5.578 -11.596 1.00 91.94 115 ALA A N 1
ATOM 927 C CA . ALA A 1 115 ? 15.890 -5.659 -10.741 1.00 91.94 115 ALA A CA 1
ATOM 928 C C . ALA A 1 115 ? 15.603 -5.424 -9.243 1.00 91.94 115 ALA A C 1
ATOM 930 O O . ALA A 1 115 ? 16.438 -5.767 -8.407 1.00 91.94 115 ALA A O 1
ATOM 931 N N . LEU A 1 116 ? 14.448 -4.841 -8.898 1.00 94.56 116 LEU A N 1
ATOM 932 C CA . LEU A 1 116 ? 14.037 -4.572 -7.517 1.00 94.56 116 LEU A CA 1
ATOM 933 C C . LEU A 1 116 ? 13.112 -5.648 -6.943 1.00 94.56 116 LEU A C 1
ATOM 935 O O . LEU A 1 116 ? 12.752 -5.568 -5.766 1.00 94.56 116 LEU A O 1
ATOM 939 N N . LYS A 1 117 ? 12.688 -6.632 -7.744 1.00 94.12 117 LYS A N 1
ATOM 940 C CA . LYS A 1 117 ? 11.718 -7.642 -7.320 1.00 94.12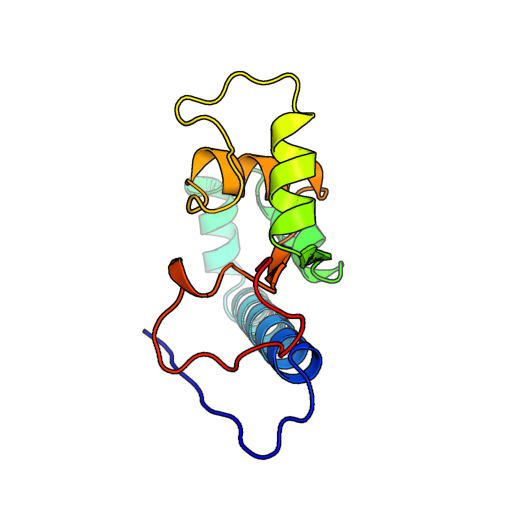 117 LYS A CA 1
ATOM 941 C C . LYS A 1 117 ? 12.260 -9.070 -7.421 1.00 94.12 117 LYS A C 1
ATOM 943 O O . LYS A 1 117 ? 13.194 -9.342 -8.171 1.00 94.12 117 LYS A O 1
ATOM 948 N N . PRO A 1 118 ? 11.711 -10.000 -6.619 1.00 95.88 118 PRO A N 1
ATOM 949 C CA . PRO A 1 118 ? 12.102 -11.401 -6.672 1.00 95.88 118 PRO A CA 1
ATOM 950 C C . PRO A 1 118 ? 11.835 -12.042 -8.038 1.00 95.88 118 PRO A C 1
ATOM 952 O O . PRO A 1 118 ? 10.897 -11.673 -8.739 1.00 95.88 118 PRO A O 1
ATOM 955 N N . PHE A 1 119 ? 12.601 -13.090 -8.349 1.00 94.94 119 PHE A N 1
ATOM 956 C CA . PHE A 1 119 ? 12.564 -13.802 -9.634 1.00 94.94 119 PHE A CA 1
ATOM 957 C C . PHE A 1 119 ? 11.206 -14.426 -10.006 1.00 94.94 119 PHE A C 1
ATOM 959 O O . PHE A 1 119 ? 11.016 -14.814 -11.153 1.00 94.94 119 PHE A O 1
ATOM 966 N N . TYR A 1 120 ? 10.297 -14.595 -9.042 1.00 93.94 120 TYR A N 1
ATOM 967 C CA . TYR A 1 120 ? 8.989 -15.224 -9.244 1.00 93.94 120 TYR A CA 1
ATOM 968 C C . TYR A 1 120 ? 7.878 -14.224 -9.591 1.00 93.94 120 TYR A C 1
ATOM 970 O O . TYR A 1 120 ? 6.740 -14.637 -9.805 1.00 93.94 120 TYR A O 1
ATOM 978 N N . MET A 1 121 ? 8.164 -12.918 -9.615 1.00 93.38 121 MET A N 1
ATOM 979 C CA . MET A 1 121 ? 7.181 -11.938 -10.071 1.00 93.38 121 MET A CA 1
ATOM 980 C C . MET A 1 121 ? 7.024 -12.011 -11.591 1.00 93.38 121 MET A C 1
ATOM 982 O O . MET A 1 121 ? 8.000 -12.181 -12.320 1.00 93.38 121 MET A O 1
ATOM 986 N N . ARG A 1 122 ? 5.780 -11.897 -12.063 1.00 91.44 122 ARG A N 1
ATOM 987 C CA . ARG A 1 122 ? 5.461 -11.870 -13.492 1.00 91.44 122 ARG A CA 1
ATOM 988 C C . ARG A 1 122 ? 6.133 -10.661 -14.153 1.00 91.44 122 ARG A C 1
ATOM 990 O O . ARG A 1 122 ? 6.009 -9.549 -13.649 1.00 91.44 122 ARG A O 1
ATOM 997 N N . ASP A 1 123 ? 6.794 -10.898 -15.283 1.00 90.44 123 ASP A N 1
ATOM 998 C CA . ASP A 1 123 ? 7.291 -9.840 -16.164 1.00 90.44 123 ASP A CA 1
ATOM 999 C C . ASP A 1 123 ? 6.104 -9.160 -16.867 1.00 90.44 123 ASP A C 1
ATOM 1001 O O . ASP A 1 123 ? 5.172 -9.828 -17.330 1.00 90.44 123 ASP A O 1
ATOM 1005 N N . ASN A 1 124 ? 6.127 -7.831 -16.916 1.00 88.31 124 ASN A N 1
ATOM 1006 C CA . ASN A 1 124 ? 5.108 -7.032 -17.587 1.00 88.31 124 ASN A CA 1
ATOM 1007 C C . ASN A 1 124 ? 5.255 -7.054 -19.119 1.00 88.31 124 ASN A C 1
ATOM 1009 O O . ASN A 1 124 ? 4.332 -6.623 -19.808 1.00 88.31 124 ASN A O 1
ATOM 1013 N N . GLU A 1 125 ? 6.373 -7.569 -19.650 1.00 81.75 125 GLU A N 1
ATOM 1014 C CA . GLU A 1 125 ? 6.673 -7.695 -21.088 1.00 81.75 125 GLU A CA 1
ATOM 1015 C C . GLU A 1 125 ? 6.679 -6.352 -21.853 1.00 81.75 125 GLU A C 1
ATOM 1017 O O . GLU A 1 125 ? 6.639 -6.306 -23.084 1.00 81.75 125 GLU A O 1
ATOM 1022 N N . ASP A 1 126 ? 6.780 -5.237 -21.134 1.00 76.25 126 ASP A N 1
ATOM 1023 C CA . ASP A 1 126 ? 6.798 -3.857 -21.629 1.00 76.25 126 ASP A CA 1
ATOM 1024 C C . ASP A 1 126 ? 8.198 -3.383 -22.085 1.00 76.25 126 ASP A C 1
ATOM 1026 O O . ASP A 1 126 ? 8.362 -2.274 -22.607 1.00 76.25 126 ASP A O 1
ATOM 1030 N N . GLY A 1 127 ? 9.201 -4.262 -22.003 1.00 64.94 127 GLY A N 1
ATOM 1031 C CA . GLY A 1 127 ? 10.541 -4.088 -22.567 1.00 64.94 127 GLY A CA 1
ATOM 1032 C C . GLY A 1 127 ? 11.606 -3.620 -21.558 1.00 64.94 127 GLY A C 1
ATOM 1033 O O . GLY A 1 127 ? 11.331 -3.425 -20.383 1.00 64.94 127 GLY A O 1
ATOM 1034 N N . PRO A 1 128 ? 12.863 -3.400 -22.000 1.00 55.12 128 PRO A N 1
ATOM 1035 C CA . PRO A 1 128 ? 14.043 -3.259 -21.127 1.00 55.12 128 PRO A CA 1
ATOM 1036 C C . PRO A 1 128 ? 14.136 -1.938 -20.337 1.00 55.12 128 PRO A C 1
ATOM 1038 O O . PRO A 1 128 ? 15.202 -1.608 -19.819 1.00 55.12 128 PRO A O 1
ATOM 1041 N N . ARG A 1 129 ? 13.067 -1.133 -20.298 1.00 53.50 129 ARG A N 1
ATOM 1042 C CA . ARG A 1 129 ? 13.018 0.153 -19.578 1.00 53.50 129 ARG A CA 1
ATOM 1043 C C . ARG A 1 129 ? 12.219 0.093 -18.271 1.00 53.50 129 ARG A C 1
ATOM 1045 O O . ARG A 1 129 ? 11.925 1.155 -17.727 1.00 53.50 129 ARG A O 1
ATOM 1052 N N . HIS A 1 130 ? 11.942 -1.107 -17.765 1.00 51.81 130 HIS A N 1
ATOM 1053 C CA . HIS A 1 130 ? 11.375 -1.346 -16.440 1.00 51.81 130 HIS A CA 1
ATOM 1054 C C . HIS A 1 130 ? 12.271 -2.280 -15.620 1.00 51.81 130 HIS A C 1
ATOM 1056 O O . HIS A 1 130 ? 12.512 -3.435 -16.020 1.00 51.81 130 HIS A O 1
#

Secondary structure (DSSP, 8-state):
------SS--SHHHHHHHHHHHHHHHHHHHHHH-HHHHHHHHHHTSTT-HHHHHHHHHSPPEEEEHHHHHHHHHT-SSPPSSPP-TTSPPPHHH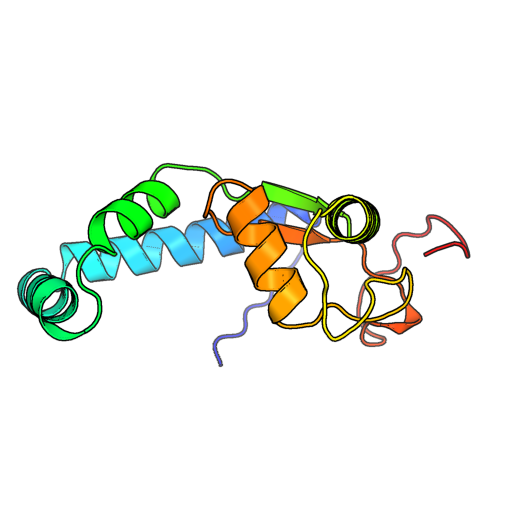HHHHHHHTTSS-EEEE---GGGS-TTSPP--S-TT-

Radius of gyration: 17.5 Å; chains: 1; bounding box: 36×40×48 Å

Foldseek 3Di:
DDDDDDPPDPDVVVVLVVVLCVVLVVVVCCCVVPVVVVVVCCVPPNPPCPVLNVVQNVDDAAEDEPVVLLVLQQPDPDDDPDRRDAPDDDDPVSLVVVCVVVPVYHYHYDDHDPNVDDPPDDDPPPDDPD

InterPro domains:
  IPR004364 Aminoacyl-tRNA synthetase, class II (D/K/N) [PF00152] (1-127)
  IPR045864 Class II Aminoacyl-tRNA synthetase/Biotinyl protein ligase (BPL) and lipoyl protein ligase (LPL) [G3DSA:3.30.930.10] (1-130)
  IPR045864 Class II Aminoacyl-tRNA synthetase/Biotinyl protein ligase (BPL) and lipoyl protein ligase (LPL) [SSF55681] (1-127)

Sequence (130 aa):
MVEAEISFVESLQDLMQVMEELFKATTEMVLSNCPEDVELCHKFIAPGQKDRLEHMLKNNFLIISYTEAVEILKQASQNFTFTPQWGVDLQTEHEKYLVKHCGNIPVFVINYPLALKPFYMRDNEDGPRH

Organism: Neotoma lepida (NCBI:txid56216)

pLDDT: mean 93.79, std 7.44, range [51.81, 98.31]